Protein AF-R4Z124-F1 (afdb_monomer)

Nearest PDB structures (foldseek):
  6f4c-assembly1_B  TM=8.448E-01  e=5.991E-13  Nicotiana benthamiana
  3a23-assembly2_B  TM=8.256E-01  e=2.321E-12  Streptomyces avermitilis
  5jh8-assembly1_A  TM=5.575E-01  e=5.109E-01  Chromobacterium violaceum ATCC 12472
  3cz8-assembly1_A  TM=6.181E-01  e=3.536E+00  Bacillus subtilis subsp. subtilis str. 168
  3cz8-assembly1_B  TM=5.746E-01  e=4.577E+00  Bacillus subtilis subsp. subtilis str. 168

Radius of gyration: 16.1 Å; Cα contacts (8 Å, |Δi|>4): 249; chains: 1; bounding box: 41×32×43 Å

Organism: NCBI:txid1229780

Foldseek 3Di:
DADDCCVPQNPAWQALQVVVQRLCCVQPHDHDDADPPNRQVVDLLVSQVVSVVSVHAAEDEAEQALDDLCVVPVVDPDGRRHCHVNLLVVLVVCVVSRHQEYEYEYNPSCPHVVDDDLVSLQVSQVSQVVDPDHHQYEYEPQLPPVCVVRCVVRHPYYHNHPDDDPDD

Mean predicted aligned error: 5.22 Å

Structure (mmCIF, N/CA/C/O backbone):
data_AF-R4Z124-F1
#
_entry.id   AF-R4Z124-F1
#
loop_
_atom_site.group_PDB
_atom_site.id
_atom_site.type_symbol
_atom_site.label_atom_id
_atom_site.label_alt_id
_atom_site.label_comp_id
_atom_site.label_asym_id
_atom_site.label_entity_id
_atom_site.label_seq_id
_atom_site.pdbx_PDB_ins_code
_atom_site.Cartn_x
_atom_site.Cartn_y
_atom_site.Cartn_z
_atom_site.occupancy
_atom_site.B_iso_or_equiv
_atom_site.au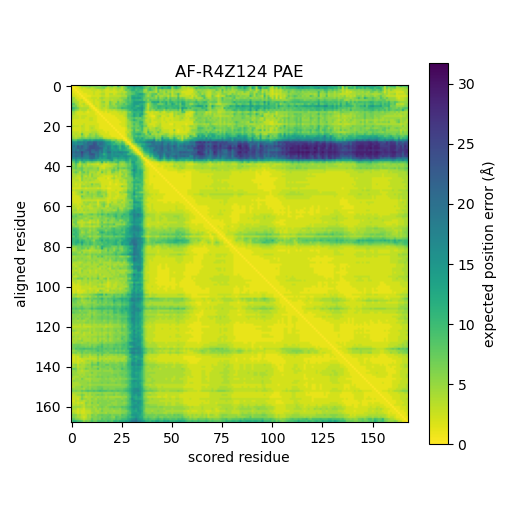th_seq_id
_atom_site.auth_comp_id
_atom_site.auth_asym_id
_atom_site.auth_atom_id
_atom_site.pdbx_PDB_model_num
ATOM 1 N N . MET A 1 1 ? -1.005 12.711 6.878 1.00 57.31 1 MET A N 1
ATOM 2 C CA . MET A 1 1 ? 0.133 12.333 7.757 1.00 57.31 1 MET A CA 1
ATOM 3 C C . MET A 1 1 ? -0.335 11.148 8.577 1.00 57.31 1 MET A C 1
ATOM 5 O O . MET A 1 1 ? -1.523 11.110 8.851 1.00 57.31 1 MET A O 1
ATOM 9 N N . GLY A 1 2 ? 0.532 10.215 8.961 1.00 72.19 2 GLY A N 1
ATOM 10 C CA . GLY A 1 2 ? 0.096 9.015 9.676 1.00 72.19 2 GLY A CA 1
ATOM 11 C C . GLY A 1 2 ? 1.261 8.105 10.048 1.00 72.19 2 GLY A C 1
ATOM 12 O O . GLY A 1 2 ? 2.406 8.556 10.117 1.00 72.19 2 GLY A O 1
ATOM 13 N N . TRP A 1 3 ? 0.952 6.831 10.258 1.00 77.94 3 TRP A N 1
ATOM 14 C CA . TRP A 1 3 ? 1.879 5.774 10.657 1.00 77.94 3 TRP A CA 1
ATOM 15 C C . TRP A 1 3 ? 1.951 4.674 9.586 1.00 77.94 3 TRP A C 1
ATOM 17 O O . TRP A 1 3 ? 1.054 4.541 8.757 1.00 77.94 3 TRP A O 1
ATOM 27 N N . ASN A 1 4 ? 3.030 3.891 9.593 1.00 79.50 4 ASN A N 1
ATOM 28 C CA . ASN A 1 4 ? 3.183 2.701 8.761 1.00 79.50 4 ASN A CA 1
ATOM 29 C C . ASN A 1 4 ? 3.840 1.587 9.589 1.00 79.50 4 ASN A C 1
ATOM 31 O O . ASN A 1 4 ? 4.833 1.823 10.281 1.00 79.50 4 ASN A O 1
ATOM 35 N N . SER A 1 5 ? 3.291 0.379 9.500 1.00 82.12 5 SER A N 1
ATOM 36 C CA . SER A 1 5 ? 3.670 -0.774 10.321 1.00 82.12 5 SER A CA 1
ATOM 37 C C . SER A 1 5 ? 5.033 -1.386 9.990 1.00 82.12 5 SER A C 1
ATOM 39 O O . SER A 1 5 ? 5.643 -2.029 10.851 1.00 82.12 5 SER A O 1
ATOM 41 N N . TRP A 1 6 ? 5.534 -1.209 8.762 1.00 85.94 6 TRP A N 1
ATOM 42 C CA . TRP A 1 6 ? 6.624 -2.025 8.220 1.00 85.94 6 TRP A CA 1
ATOM 43 C C . TRP A 1 6 ? 7.891 -1.981 9.075 1.00 85.94 6 TRP A C 1
ATOM 45 O O . TRP A 1 6 ? 8.454 -3.026 9.400 1.00 85.94 6 TRP A O 1
ATOM 55 N N . ASN A 1 7 ? 8.304 -0.783 9.499 1.00 79.12 7 ASN A N 1
ATOM 56 C CA . ASN A 1 7 ? 9.506 -0.550 10.310 1.00 79.12 7 ASN A CA 1
ATOM 57 C C . ASN A 1 7 ? 9.330 -0.833 11.815 1.00 79.12 7 ASN A C 1
ATOM 59 O O . ASN A 1 7 ? 10.237 -0.538 12.591 1.00 79.12 7 ASN A O 1
ATOM 63 N N . GLN A 1 8 ? 8.197 -1.406 12.233 1.00 76.00 8 GLN A N 1
ATOM 64 C CA . GLN A 1 8 ? 7.966 -1.844 13.615 1.00 76.00 8 GLN A CA 1
ATOM 65 C C . GLN A 1 8 ? 7.703 -3.350 13.733 1.00 76.00 8 GLN A C 1
ATOM 67 O O . GLN A 1 8 ? 8.208 -3.958 14.671 1.00 76.00 8 GLN A O 1
ATOM 72 N N . VAL A 1 9 ? 6.949 -3.949 12.800 1.00 81.88 9 VAL A N 1
ATOM 73 C CA . VAL A 1 9 ? 6.420 -5.327 12.946 1.00 81.88 9 VAL A CA 1
ATOM 74 C C . VAL A 1 9 ? 6.570 -6.244 11.718 1.00 81.88 9 VAL A C 1
ATOM 76 O O . VAL A 1 9 ? 6.276 -7.438 11.818 1.00 81.88 9 VAL A O 1
ATOM 79 N N . ARG A 1 10 ? 7.058 -5.731 10.572 1.00 86.38 10 ARG A N 1
ATOM 80 C CA . ARG A 1 10 ? 7.304 -6.510 9.331 1.00 86.38 10 ARG A CA 1
ATOM 81 C C . ARG A 1 10 ? 6.101 -7.412 8.951 1.00 86.38 10 ARG A C 1
ATOM 83 O O . ARG A 1 10 ? 4.954 -7.091 9.260 1.00 86.38 10 ARG A O 1
ATOM 90 N N . CYS A 1 11 ? 6.337 -8.533 8.264 1.00 77.75 11 CYS A N 1
ATOM 91 C CA . CYS A 1 11 ? 5.299 -9.496 7.864 1.00 77.75 11 CYS A CA 1
ATOM 92 C C . CYS A 1 11 ? 4.739 -10.326 9.032 1.00 77.75 11 CYS A C 1
ATOM 94 O O . CYS A 1 11 ? 3.587 -10.767 8.999 1.00 77.75 11 CYS A O 1
ATOM 96 N N . ASN A 1 12 ? 5.565 -10.599 10.048 1.00 76.12 12 ASN A N 1
ATOM 97 C CA . ASN A 1 12 ? 5.315 -11.678 11.007 1.00 76.12 12 ASN A CA 1
ATOM 98 C C . ASN A 1 12 ? 4.617 -11.244 12.306 1.00 76.12 12 ASN A C 1
ATOM 100 O O . ASN A 1 12 ? 4.025 -12.104 12.962 1.00 76.12 12 ASN A O 1
ATOM 104 N N . ASP A 1 13 ? 4.557 -9.942 12.603 1.00 81.94 13 ASP A N 1
ATOM 105 C CA . ASP A 1 13 ? 3.957 -9.428 13.845 1.00 81.94 13 ASP A CA 1
ATOM 106 C C . ASP A 1 13 ? 2.831 -8.384 13.614 1.00 81.94 13 ASP A C 1
ATOM 108 O O . ASP A 1 13 ? 2.236 -7.886 14.564 1.00 81.94 13 ASP A O 1
ATOM 112 N N . LEU A 1 14 ? 2.480 -8.063 12.358 1.00 84.69 14 LEU A N 1
ATOM 113 C CA . LEU A 1 14 ? 1.450 -7.067 11.993 1.00 84.69 14 LEU A CA 1
ATOM 114 C C . LEU A 1 14 ? 0.002 -7.563 12.192 1.00 84.69 14 LEU A C 1
ATOM 116 O O . LEU A 1 14 ? -0.473 -8.336 11.356 1.00 84.69 14 LEU A O 1
ATOM 120 N N . THR A 1 15 ? -0.696 -7.103 13.244 1.00 84.56 15 THR A N 1
ATOM 121 C CA . THR A 1 15 ? -2.077 -7.509 13.623 1.00 84.56 15 THR A CA 1
ATOM 122 C C . THR A 1 15 ? -3.122 -6.375 13.584 1.00 84.56 15 THR A C 1
ATOM 124 O O . THR A 1 15 ? -2.763 -5.203 13.529 1.00 84.56 15 THR A O 1
ATOM 127 N N . GLU A 1 16 ? -4.416 -6.716 13.647 1.00 81.75 16 GLU A N 1
ATOM 128 C CA . GLU A 1 16 ? -5.551 -5.804 13.890 1.00 81.75 16 GLU A CA 1
ATOM 129 C C . GLU A 1 16 ? -5.366 -5.072 15.208 1.00 81.75 16 GLU A C 1
ATOM 131 O O . GLU A 1 16 ? -5.483 -3.859 15.233 1.00 81.75 16 GLU A O 1
ATOM 136 N N . ASP A 1 17 ? -5.004 -5.783 16.270 1.00 84.00 17 ASP A N 1
ATOM 137 C CA . ASP A 1 17 ? -4.698 -5.222 17.587 1.00 84.00 17 ASP A CA 1
ATOM 138 C C . ASP A 1 17 ? -3.471 -4.300 17.552 1.00 84.00 17 ASP A C 1
ATOM 140 O O . ASP A 1 17 ? -3.467 -3.289 18.228 1.00 84.00 17 ASP A O 1
ATOM 144 N N . VAL A 1 18 ? -2.463 -4.568 16.713 1.00 83.69 18 VAL A N 1
ATOM 145 C CA . VAL A 1 18 ? -1.318 -3.664 16.484 1.00 83.69 18 VAL A CA 1
ATOM 146 C C . VAL A 1 18 ? -1.737 -2.420 15.693 1.00 83.69 18 VAL A C 1
ATOM 148 O O . VAL A 1 18 ? -1.236 -1.328 15.957 1.00 83.69 18 VAL A O 1
ATOM 151 N N . VAL A 1 19 ? -2.658 -2.549 14.732 1.00 82.06 19 VAL A N 1
ATOM 152 C CA . VAL A 1 19 ? -3.226 -1.398 14.008 1.00 82.06 19 VAL A CA 1
ATOM 153 C C . VAL A 1 19 ? -4.171 -0.595 14.911 1.00 82.06 19 VAL A C 1
ATOM 155 O O . VAL A 1 19 ? -4.165 0.631 14.837 1.00 82.06 19 VAL A O 1
ATOM 158 N N . LYS A 1 20 ? -4.923 -1.254 15.799 1.00 83.38 20 LYS A N 1
ATOM 159 C CA . LYS A 1 20 ? -5.768 -0.636 16.829 1.00 83.38 20 LYS A CA 1
ATOM 160 C C . LYS A 1 20 ? -4.917 0.048 17.889 1.00 83.38 20 LYS A C 1
ATOM 162 O O . LYS A 1 20 ? -5.063 1.246 18.035 1.00 83.38 20 LYS A O 1
ATOM 167 N N . ASP A 1 21 ? -3.936 -0.623 18.491 1.00 81.56 21 ASP A N 1
ATOM 168 C CA . ASP A 1 21 ? -2.932 -0.021 19.383 1.00 81.56 21 ASP A CA 1
ATOM 169 C C . ASP A 1 21 ? -2.271 1.202 18.726 1.00 81.56 21 ASP A C 1
ATOM 171 O O . ASP A 1 21 ? -2.016 2.195 19.404 1.00 81.56 21 ASP A O 1
ATOM 175 N N . ALA A 1 22 ? -2.000 1.174 17.414 1.00 72.25 22 ALA A N 1
ATOM 176 C CA . ALA A 1 22 ? -1.462 2.323 16.687 1.00 72.25 22 ALA A CA 1
ATOM 177 C C . ALA A 1 22 ? -2.493 3.451 16.486 1.00 72.25 22 ALA A C 1
ATOM 179 O O . ALA A 1 22 ? -2.154 4.616 16.704 1.00 72.25 22 ALA A O 1
ATOM 180 N N . ALA A 1 23 ? -3.734 3.138 16.100 1.00 73.38 23 ALA A N 1
ATOM 181 C CA . ALA A 1 23 ? -4.828 4.101 15.947 1.00 73.38 23 ALA A CA 1
ATOM 182 C C . ALA A 1 23 ? -5.210 4.734 17.297 1.00 73.38 23 ALA A C 1
ATOM 184 O O . ALA A 1 23 ? -5.168 5.955 17.450 1.00 73.38 23 ALA A O 1
ATOM 185 N N . ASP A 1 24 ? -5.434 3.905 18.310 1.00 69.19 24 ASP A N 1
ATOM 186 C CA . ASP A 1 24 ? -5.673 4.269 19.701 1.00 69.19 24 ASP A CA 1
ATOM 187 C C . ASP A 1 24 ? -4.475 5.031 20.284 1.00 69.19 24 ASP A C 1
ATOM 189 O O . ASP A 1 24 ? -4.675 5.952 21.067 1.00 69.19 24 ASP A O 1
ATOM 193 N N . ALA A 1 25 ? -3.222 4.752 19.895 1.00 60.44 25 ALA A N 1
ATOM 194 C CA . ALA A 1 25 ? -2.060 5.554 20.308 1.00 60.44 25 ALA A CA 1
ATOM 195 C C . ALA A 1 25 ? -1.878 6.876 19.542 1.00 60.44 25 ALA A C 1
ATOM 197 O O . ALA A 1 25 ? -1.141 7.754 20.019 1.00 60.44 25 ALA A O 1
ATOM 198 N N . MET A 1 26 ? -2.533 7.028 18.388 1.00 55.91 26 MET A N 1
ATOM 199 C CA . MET A 1 26 ? -2.694 8.304 17.686 1.00 55.91 26 MET A CA 1
ATOM 200 C C . MET A 1 26 ? -3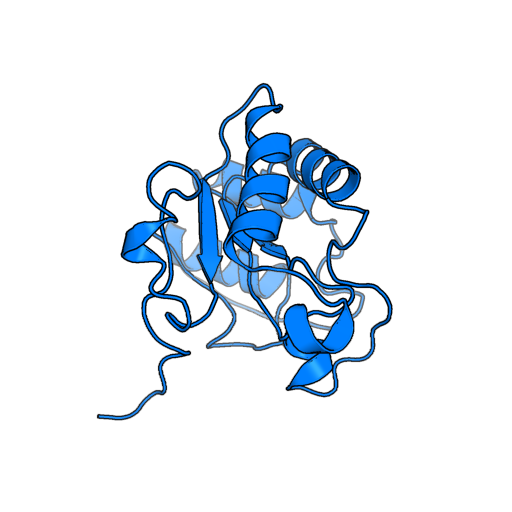.879 9.116 18.241 1.00 55.91 26 MET A C 1
ATOM 202 O O . MET A 1 26 ? -3.809 10.344 18.211 1.00 55.91 26 MET A O 1
ATOM 206 N N . ALA A 1 27 ? -4.900 8.460 18.807 1.00 58.44 27 ALA A N 1
ATOM 207 C CA . ALA A 1 27 ? -6.070 9.088 19.424 1.00 58.44 27 ALA A CA 1
ATOM 208 C C . ALA A 1 27 ? -5.895 9.421 20.929 1.00 58.44 27 ALA A C 1
ATOM 210 O O . ALA A 1 27 ? -6.044 10.580 21.317 1.00 58.44 27 ALA A O 1
ATOM 211 N N . GLU A 1 28 ? -5.562 8.437 21.780 1.00 57.56 28 GLU A N 1
ATOM 212 C CA . GLU A 1 28 ? -5.636 8.526 23.258 1.00 57.56 28 GLU A CA 1
ATOM 213 C C . GLU A 1 28 ? -4.454 7.893 24.051 1.00 57.56 28 GLU A C 1
ATOM 215 O O . GLU A 1 28 ? -3.998 8.496 25.025 1.00 57.56 28 GLU A O 1
ATOM 220 N N . ARG A 1 29 ? -3.905 6.746 23.601 1.00 37.22 29 ARG A N 1
ATOM 221 C CA . ARG A 1 29 ? -2.799 5.892 24.140 1.00 37.22 29 ARG A CA 1
ATOM 222 C C . ARG A 1 29 ? -3.083 4.895 25.288 1.00 37.22 29 ARG A C 1
ATOM 224 O O . ARG A 1 29 ? -3.040 5.257 26.463 1.00 37.22 29 ARG A O 1
ATOM 231 N N . GLY A 1 30 ? -3.070 3.597 24.947 1.00 36.47 30 GLY A N 1
ATOM 232 C CA . GLY A 1 30 ? -2.789 2.442 25.831 1.00 36.47 30 GLY A CA 1
ATOM 233 C C . GLY A 1 30 ? -2.834 1.100 25.062 1.00 36.47 30 GLY A C 1
ATOM 234 O O . GLY A 1 30 ? -3.740 0.939 24.266 1.00 36.47 30 GLY A O 1
ATOM 235 N N . MET A 1 31 ? -1.865 0.188 25.258 1.00 37.44 31 MET A N 1
ATOM 236 C CA . MET A 1 31 ? -1.598 -1.019 24.415 1.00 37.44 31 MET A CA 1
ATOM 237 C C . MET A 1 31 ? -2.334 -2.322 24.843 1.00 37.44 31 MET A C 1
ATOM 239 O O . MET A 1 31 ? -2.720 -2.373 26.018 1.00 37.44 31 MET A O 1
ATOM 243 N N . HIS A 1 32 ? -2.364 -3.398 24.000 1.00 32.09 32 HIS A N 1
ATOM 244 C CA . HIS A 1 32 ? -1.686 -4.731 24.225 1.00 32.09 32 HIS A CA 1
ATOM 245 C C . HIS A 1 32 ? -2.199 -6.005 23.430 1.00 32.09 32 HIS A C 1
ATOM 247 O O . HIS A 1 32 ? -3.306 -6.477 23.683 1.00 32.09 32 HIS A O 1
ATOM 253 N N . ASP A 1 33 ? -1.287 -6.700 22.698 1.00 38.75 33 ASP A N 1
ATOM 254 C CA . ASP A 1 33 ? -1.232 -8.141 22.227 1.00 38.75 33 ASP A CA 1
ATOM 255 C C . ASP A 1 33 ? -1.924 -8.688 20.932 1.00 38.75 33 ASP A C 1
ATOM 257 O O . ASP A 1 33 ? -2.764 -8.042 20.336 1.00 38.75 33 ASP A O 1
ATOM 261 N N . ALA A 1 34 ? -1.486 -9.884 20.453 1.00 40.75 34 ALA A N 1
ATOM 262 C CA . ALA A 1 34 ? -1.403 -10.305 19.026 1.00 40.75 34 ALA A CA 1
ATOM 263 C C . ALA A 1 34 ? -1.551 -11.844 18.717 1.00 40.75 34 ALA A C 1
ATOM 265 O O . ALA A 1 34 ? -1.521 -12.672 19.625 1.00 40.75 34 ALA A O 1
ATOM 266 N N . GLY A 1 35 ? -1.586 -12.281 17.433 1.00 35.00 35 GLY A N 1
ATOM 267 C CA . GLY A 1 35 ? -1.292 -13.687 17.001 1.00 35.00 35 GLY A CA 1
ATOM 268 C C . GLY A 1 35 ? -1.881 -14.144 15.637 1.00 35.00 35 GLY A C 1
ATOM 269 O O . GLY A 1 35 ? -2.954 -13.676 15.289 1.00 35.00 35 GLY A O 1
ATOM 270 N N . TYR A 1 36 ? -1.240 -15.057 14.857 1.00 37.44 36 TYR A N 1
ATOM 271 C CA . TYR A 1 36 ? -1.394 -15.139 13.366 1.00 37.44 36 TYR A CA 1
ATOM 272 C C . TYR A 1 36 ? -2.802 -15.246 12.707 1.00 37.44 36 TYR A C 1
ATOM 274 O O . TYR A 1 36 ? -3.336 -14.194 12.400 1.00 37.44 36 TYR A O 1
ATOM 282 N N . PRO A 1 37 ? -3.423 -16.382 12.320 1.00 43.09 37 PRO A N 1
ATOM 283 C CA . PRO A 1 37 ? -4.652 -16.329 11.482 1.00 43.09 37 PRO A CA 1
ATOM 284 C C . PRO A 1 37 ? -5.809 -15.529 12.129 1.00 43.09 37 PRO A C 1
ATOM 286 O O . PRO A 1 37 ? -6.670 -14.966 11.467 1.00 43.09 37 PRO A O 1
ATOM 289 N N . THR A 1 38 ? -5.736 -15.437 13.448 1.00 46.22 38 THR A N 1
ATOM 290 C CA . THR A 1 38 ? -6.372 -14.577 14.447 1.00 46.22 38 THR A CA 1
ATOM 291 C C . THR A 1 38 ? -5.924 -13.098 14.467 1.00 46.22 38 THR A C 1
ATOM 293 O O . THR A 1 38 ? -6.237 -12.419 15.436 1.00 46.22 38 THR A O 1
ATOM 296 N N . ARG A 1 39 ? -5.183 -12.596 13.463 1.00 61.72 39 ARG A N 1
ATOM 297 C CA . ARG A 1 39 ? -4.625 -11.228 13.416 1.00 61.72 39 ARG A CA 1
ATOM 298 C C . ARG A 1 39 ? -5.630 -10.219 12.926 1.00 61.72 39 ARG A C 1
ATOM 300 O O . ARG A 1 39 ? -5.633 -9.149 13.485 1.00 61.72 39 ARG A O 1
ATOM 307 N N . PHE A 1 40 ? -6.435 -10.537 11.914 1.00 75.31 40 PHE A N 1
ATOM 308 C CA . PHE A 1 40 ? -7.541 -9.689 11.450 1.00 75.31 40 PHE A CA 1
ATOM 309 C C . PHE A 1 40 ? -8.880 -10.417 11.648 1.00 75.31 40 PHE A C 1
ATOM 311 O O . PHE A 1 40 ? -9.580 -10.691 10.670 1.00 75.31 40 PHE A O 1
ATOM 318 N N . PRO A 1 41 ? -9.217 -10.830 12.891 1.00 76.88 41 PRO A N 1
ATOM 319 C CA . PRO A 1 41 ? -10.357 -11.700 13.171 1.00 76.88 41 PRO A CA 1
ATOM 320 C C . PRO A 1 41 ? -11.703 -11.024 12.889 1.00 76.88 41 PRO A C 1
ATOM 322 O O . PRO A 1 41 ? -12.688 -11.729 12.663 1.00 76.88 41 PRO A O 1
ATOM 325 N N . SER A 1 42 ? -11.753 -9.688 12.878 1.00 82.62 42 SER A N 1
ATOM 326 C CA . SER A 1 42 ? -12.948 -8.919 12.513 1.00 82.62 42 SER A CA 1
ATOM 327 C C . SER A 1 42 ? -13.093 -8.742 10.994 1.00 82.62 42 SER A C 1
ATOM 329 O O . SER A 1 42 ? -14.165 -8.375 10.514 1.00 82.62 42 SER A O 1
ATOM 331 N N . GLY A 1 43 ? -12.032 -9.020 10.229 1.00 78.88 43 GLY A N 1
ATOM 332 C CA . GLY A 1 43 ? -11.926 -8.712 8.805 1.00 78.88 43 GLY A CA 1
ATOM 333 C C . GLY A 1 43 ? -11.571 -7.244 8.539 1.00 78.88 43 GLY A C 1
ATOM 334 O O . GLY A 1 43 ? -11.834 -6.355 9.349 1.00 78.88 43 GLY A O 1
ATOM 335 N N . ILE A 1 44 ? -10.972 -6.985 7.373 1.00 82.62 44 ILE A N 1
ATOM 336 C CA . ILE A 1 44 ? -10.384 -5.678 7.040 1.00 82.62 44 ILE A CA 1
ATOM 337 C C . ILE A 1 44 ? -11.416 -4.543 7.065 1.00 82.62 44 ILE A C 1
ATOM 339 O O . ILE A 1 44 ? -11.120 -3.485 7.614 1.00 82.62 44 ILE A O 1
ATOM 343 N N . LYS A 1 45 ? -12.644 -4.773 6.576 1.00 86.38 45 LYS A N 1
ATOM 344 C CA . LYS A 1 45 ? -13.717 -3.771 6.657 1.00 86.38 45 LYS A CA 1
ATOM 345 C C . LYS A 1 45 ? -13.999 -3.317 8.095 1.00 86.38 45 LYS A C 1
ATOM 347 O O . LYS A 1 45 ? -14.083 -2.123 8.343 1.00 86.38 45 LYS A O 1
ATOM 352 N N . ALA A 1 46 ? -14.128 -4.245 9.042 1.00 87.12 46 ALA A N 1
ATOM 353 C CA . ALA A 1 46 ? -14.450 -3.896 10.425 1.00 87.12 46 ALA A CA 1
ATOM 354 C C . ALA A 1 46 ? -13.292 -3.169 11.136 1.00 87.12 46 ALA A C 1
ATOM 356 O O . ALA A 1 46 ? -13.526 -2.413 12.076 1.00 87.12 46 ALA A O 1
ATOM 357 N N . LEU A 1 47 ? -12.050 -3.376 10.682 1.00 87.50 47 LEU A N 1
ATOM 358 C CA . LEU A 1 47 ? -10.897 -2.585 11.110 1.00 87.50 47 LEU A CA 1
ATOM 359 C C . LEU A 1 47 ? -10.914 -1.176 10.494 1.00 87.50 47 LEU A C 1
ATOM 361 O O . LEU A 1 47 ? -10.664 -0.216 11.215 1.00 87.50 47 LEU A O 1
ATOM 365 N N . ALA A 1 48 ? -11.243 -1.035 9.208 1.00 90.44 48 ALA A N 1
ATOM 366 C CA . ALA A 1 48 ? -11.396 0.272 8.569 1.00 90.44 48 ALA A CA 1
ATOM 367 C C . ALA A 1 48 ? -12.520 1.092 9.228 1.00 90.44 48 ALA A C 1
ATOM 369 O O . ALA A 1 48 ? -12.264 2.201 9.684 1.00 90.44 48 ALA A O 1
ATOM 370 N N . ASP A 1 49 ? -13.707 0.496 9.402 1.00 94.69 49 ASP A N 1
ATOM 371 C CA . ASP A 1 49 ? -14.853 1.113 10.087 1.00 94.69 49 ASP A CA 1
ATOM 372 C C . ASP A 1 49 ? -14.475 1.586 11.513 1.00 94.69 49 ASP A C 1
ATOM 374 O O . ASP A 1 49 ? -14.859 2.677 11.930 1.00 94.69 49 ASP A O 1
ATOM 378 N N . TYR A 1 50 ? -13.664 0.811 12.250 1.00 91.50 50 TYR A N 1
ATOM 379 C CA . TYR A 1 50 ? -13.145 1.195 13.573 1.00 91.50 50 TYR A CA 1
ATOM 380 C C . TYR A 1 50 ? -12.174 2.388 13.517 1.00 91.50 50 TYR A C 1
ATOM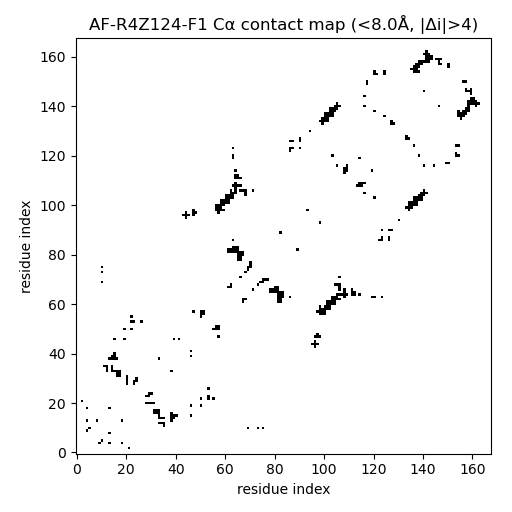 382 O O . TYR A 1 50 ? -12.235 3.287 14.355 1.00 91.50 50 TYR A O 1
ATOM 390 N N . VAL A 1 51 ? -11.275 2.417 12.529 1.00 88.62 51 VAL A N 1
ATOM 391 C CA . VAL A 1 51 ? -10.325 3.524 12.318 1.00 88.62 51 VAL A CA 1
ATOM 392 C C . VAL A 1 51 ? -11.070 4.804 11.897 1.00 88.62 51 VAL A C 1
ATOM 394 O O . VAL A 1 51 ? -10.739 5.890 12.379 1.00 88.62 51 VAL A O 1
ATOM 397 N N . HIS A 1 52 ? -12.141 4.678 11.105 1.00 95.25 52 HIS A N 1
ATOM 398 C CA . HIS A 1 52 ? -13.042 5.779 10.742 1.00 95.25 52 HIS A CA 1
ATOM 399 C C . HIS A 1 52 ? -13.837 6.327 11.934 1.00 95.25 52 HIS A C 1
ATOM 401 O O . HIS A 1 52 ? -13.960 7.546 12.058 1.00 95.25 52 HIS A O 1
ATOM 407 N N . ASP A 1 53 ? -14.332 5.470 12.836 1.00 93.69 53 ASP A N 1
ATOM 408 C CA . ASP A 1 53 ? -15.029 5.886 14.069 1.00 93.69 53 ASP A CA 1
ATOM 409 C C . ASP A 1 53 ? -14.121 6.716 15.008 1.00 93.69 53 ASP A C 1
ATOM 411 O O . ASP A 1 53 ? -14.607 7.575 15.750 1.00 93.69 53 ASP A O 1
ATOM 415 N N . LEU A 1 54 ? -12.796 6.527 14.934 1.00 84.75 54 LEU A N 1
ATOM 416 C CA . LEU A 1 54 ? -11.785 7.355 15.613 1.00 84.75 54 LEU A CA 1
ATOM 417 C C . LEU A 1 54 ? -11.440 8.661 14.863 1.00 84.75 54 LEU A C 1
ATOM 419 O O . LEU A 1 54 ? -10.664 9.477 15.365 1.00 84.75 54 LEU A O 1
ATOM 423 N N . GLY A 1 55 ? -12.007 8.885 13.673 1.00 87.50 55 GLY A N 1
ATOM 424 C CA . GLY A 1 55 ? -11.740 10.056 12.832 1.00 87.50 55 GLY A CA 1
ATOM 425 C C . GLY A 1 55 ? -10.396 10.012 12.096 1.00 87.50 55 GLY A C 1
ATOM 426 O O . GLY A 1 55 ? -9.811 11.068 11.843 1.00 87.50 55 GLY A O 1
ATOM 427 N N . LEU A 1 56 ? -9.894 8.812 11.786 1.00 87.88 56 LEU A N 1
ATOM 428 C CA . LEU A 1 56 ? -8.636 8.571 11.076 1.00 87.88 56 LEU A CA 1
ATOM 429 C C . LEU A 1 56 ? -8.896 7.920 9.704 1.00 87.88 56 LEU A C 1
ATOM 431 O O . LEU A 1 56 ? -9.862 7.182 9.543 1.00 87.88 56 LEU A O 1
ATOM 435 N N . ASP A 1 57 ? -8.006 8.158 8.737 1.00 91.44 57 ASP A N 1
ATOM 436 C CA . ASP A 1 57 ? -8.022 7.491 7.424 1.00 91.44 57 ASP A CA 1
ATOM 437 C C . ASP A 1 57 ? -7.374 6.089 7.522 1.00 91.44 57 ASP A C 1
ATOM 439 O O . ASP A 1 57 ? -6.342 5.931 8.189 1.00 91.44 57 ASP A O 1
ATOM 443 N N . PHE A 1 58 ? -7.906 5.082 6.819 1.00 93.12 58 PHE A N 1
ATOM 444 C CA . PHE A 1 58 ? -7.340 3.724 6.777 1.00 93.12 58 PHE A CA 1
ATOM 445 C C . PHE A 1 58 ? -6.563 3.447 5.477 1.00 93.12 58 PHE A C 1
ATOM 447 O O . PHE A 1 58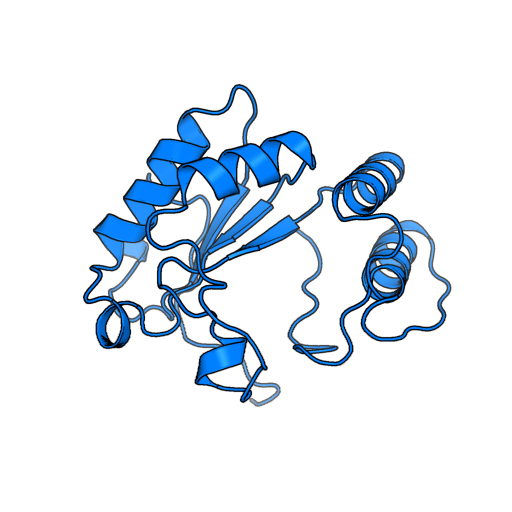 ? -6.929 3.917 4.400 1.00 93.12 58 PHE A O 1
ATOM 454 N N . GLY A 1 59 ? -5.482 2.659 5.545 1.00 94.94 59 GLY A N 1
ATOM 455 C CA . GLY A 1 59 ? -4.595 2.434 4.399 1.00 94.94 59 GLY A CA 1
ATOM 456 C C . GLY A 1 59 ? -4.023 1.024 4.287 1.00 94.94 59 GLY A C 1
ATOM 457 O O . GLY A 1 59 ? -3.643 0.423 5.291 1.00 94.94 59 GLY A O 1
ATOM 458 N N . LEU A 1 60 ? -3.918 0.526 3.051 1.00 93.69 60 LEU A N 1
ATOM 459 C CA . LEU A 1 60 ? -3.388 -0.800 2.717 1.00 93.69 60 LEU A CA 1
ATOM 460 C C . LEU A 1 60 ? -2.205 -0.752 1.734 1.00 93.69 60 LEU A C 1
ATOM 462 O O 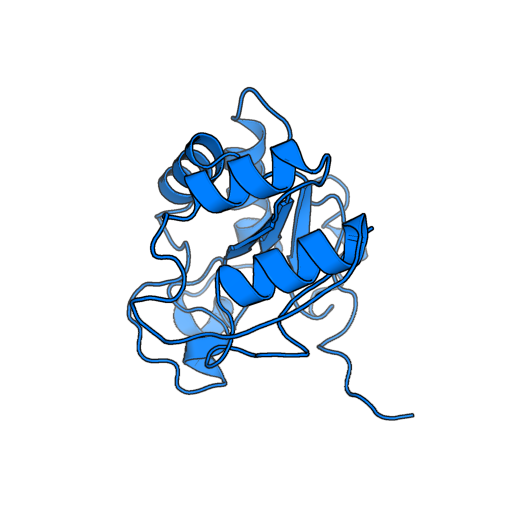. LEU A 1 60 ? -1.729 0.308 1.316 1.00 93.69 60 LEU A O 1
ATOM 466 N N . TYR A 1 61 ? -1.711 -1.947 1.420 1.00 95.44 61 TYR A N 1
ATOM 467 C CA . TYR A 1 61 ? -0.523 -2.234 0.634 1.00 95.44 61 TYR A CA 1
ATOM 468 C C . TYR A 1 61 ? -0.836 -3.292 -0.427 1.00 95.44 61 TYR A C 1
ATOM 470 O O . TYR A 1 61 ? -1.389 -4.334 -0.080 1.00 95.44 61 TYR A O 1
ATOM 478 N N . LEU A 1 62 ? -0.435 -3.047 -1.674 1.00 94.44 62 LEU A N 1
ATOM 479 C CA . LEU A 1 62 ? -0.438 -4.018 -2.777 1.00 94.44 62 LEU A CA 1
ATOM 480 C C . LEU A 1 62 ? 0.827 -3.824 -3.645 1.00 94.44 62 LEU A C 1
ATOM 482 O O . LEU A 1 62 ? 1.594 -2.877 -3.444 1.00 94.44 62 LEU A O 1
ATOM 486 N N . ALA A 1 63 ? 1.047 -4.705 -4.621 1.00 95.94 63 ALA A N 1
ATOM 487 C CA . ALA A 1 63 ? 2.124 -4.602 -5.609 1.00 95.94 63 ALA A CA 1
ATOM 488 C C . ALA A 1 63 ? 1.622 -5.071 -6.993 1.00 95.94 63 ALA A C 1
ATOM 490 O O . ALA A 1 63 ? 0.780 -5.963 -7.033 1.00 95.94 63 ALA A O 1
ATOM 491 N N . PRO A 1 64 ? 2.116 -4.513 -8.117 1.00 96.44 64 PRO A N 1
ATOM 492 C CA . PRO A 1 64 ? 1.607 -4.805 -9.463 1.00 96.44 64 PRO A CA 1
ATOM 493 C C . PRO A 1 64 ? 2.017 -6.158 -10.050 1.00 96.44 64 PRO A C 1
ATOM 495 O O . PRO A 1 64 ? 1.433 -6.562 -11.050 1.00 96.44 64 PRO A O 1
ATOM 498 N N . GLY A 1 65 ? 3.036 -6.821 -9.497 1.00 93.56 65 GLY A N 1
ATOM 499 C CA . GLY A 1 65 ? 3.431 -8.165 -9.923 1.00 93.56 65 GLY A CA 1
ATOM 500 C C . GLY A 1 65 ? 2.482 -9.246 -9.402 1.00 93.56 65 GLY A C 1
ATOM 501 O O . GLY A 1 65 ? 1.481 -8.951 -8.752 1.00 93.56 65 GLY A O 1
ATOM 502 N N . SER A 1 66 ? 2.802 -10.511 -9.660 1.00 90.12 66 SER A N 1
ATOM 503 C CA . SER A 1 66 ? 2.141 -11.659 -9.016 1.00 90.12 66 SER A CA 1
ATOM 504 C C . SER A 1 66 ? 2.631 -11.889 -7.577 1.00 90.12 66 SER A C 1
ATOM 506 O O . SER A 1 66 ? 1.942 -12.520 -6.770 1.00 90.12 66 SER A O 1
ATOM 508 N N . GLU A 1 67 ? 3.790 -11.329 -7.220 1.00 87.75 67 GLU A N 1
ATOM 509 C CA . GLU A 1 67 ? 4.398 -11.418 -5.891 1.00 87.75 67 GLU A CA 1
ATOM 510 C C . GLU A 1 67 ? 4.415 -10.070 -5.150 1.00 87.75 67 GLU A C 1
ATOM 512 O O . GLU A 1 67 ? 4.434 -8.990 -5.742 1.00 87.75 67 GLU A O 1
ATOM 517 N N . THR A 1 68 ? 4.457 -10.137 -3.817 1.00 89.94 68 THR A N 1
ATOM 518 C CA . THR A 1 68 ? 4.717 -8.974 -2.953 1.00 89.94 68 THR A CA 1
ATOM 519 C C . THR A 1 68 ? 6.165 -8.975 -2.469 1.00 89.94 68 THR A C 1
ATOM 521 O O . THR A 1 68 ? 6.825 -10.013 -2.427 1.00 89.94 68 THR A O 1
ATOM 524 N N . CYS A 1 69 ? 6.665 -7.824 -2.017 1.00 92.75 69 CYS A N 1
ATOM 525 C CA . CYS A 1 69 ? 8.044 -7.684 -1.539 1.00 92.75 69 CYS A CA 1
ATOM 526 C C . CYS A 1 69 ? 8.361 -8.632 -0.370 1.00 92.75 69 CYS A C 1
ATOM 528 O O . CYS A 1 69 ? 9.488 -9.101 -0.257 1.00 92.75 69 CYS A O 1
ATOM 530 N N . ALA A 1 70 ? 7.360 -8.963 0.449 1.00 87.44 70 ALA A N 1
ATOM 531 C CA . ALA A 1 70 ? 7.469 -9.949 1.519 1.00 87.44 70 ALA A CA 1
ATOM 532 C C . ALA A 1 70 ? 7.790 -11.364 1.000 1.00 87.44 70 ALA A C 1
ATOM 534 O O . ALA A 1 70 ? 8.543 -12.097 1.636 1.00 87.44 70 ALA A O 1
ATOM 535 N N . MET A 1 71 ? 7.234 -11.758 -0.149 1.00 86.00 71 MET A N 1
ATOM 536 C CA . MET A 1 71 ? 7.508 -13.062 -0.765 1.00 86.00 71 MET A CA 1
ATOM 537 C C . MET A 1 71 ? 8.940 -13.098 -1.309 1.00 86.00 71 MET A C 1
ATOM 539 O O . MET A 1 71 ? 9.685 -14.024 -1.004 1.00 86.00 71 MET A O 1
ATOM 543 N N . PHE A 1 72 ? 9.351 -12.049 -2.031 1.00 86.12 72 PHE A N 1
ATOM 544 C CA . PHE A 1 72 ? 10.674 -11.993 -2.655 1.00 86.12 72 PHE A CA 1
ATOM 545 C C . PHE A 1 72 ? 11.827 -11.821 -1.644 1.00 86.12 72 PHE A C 1
ATOM 547 O O . PHE A 1 72 ? 12.887 -12.428 -1.805 1.00 86.12 72 PHE A O 1
ATOM 554 N N . TRP A 1 73 ? 11.657 -10.979 -0.616 1.00 87.94 73 TRP A N 1
ATOM 555 C CA . TRP A 1 73 ? 12.745 -10.586 0.294 1.00 87.94 73 TRP A CA 1
ATOM 556 C C . TRP A 1 73 ? 12.704 -11.251 1.678 1.00 87.94 73 TRP A C 1
ATOM 558 O O . TRP A 1 73 ? 13.767 -11.447 2.269 1.00 87.94 73 TRP A O 1
ATOM 568 N N . ASP A 1 74 ? 11.521 -11.608 2.191 1.00 85.19 74 ASP A N 1
ATOM 569 C CA . ASP A 1 74 ? 11.325 -12.118 3.561 1.00 85.19 74 ASP A CA 1
ATOM 570 C C . ASP A 1 74 ? 10.880 -13.603 3.617 1.00 85.19 74 ASP A C 1
ATOM 572 O O . ASP A 1 74 ? 10.495 -14.081 4.686 1.00 85.19 74 ASP A O 1
ATOM 576 N N . ASP A 1 75 ? 10.933 -14.337 2.491 1.00 82.75 75 ASP A N 1
ATOM 577 C CA . ASP A 1 75 ? 10.504 -15.752 2.349 1.00 82.75 75 ASP A CA 1
ATOM 578 C C . ASP A 1 75 ? 9.054 -15.987 2.833 1.00 82.75 75 ASP A C 1
ATOM 580 O O . ASP A 1 75 ? 8.713 -16.994 3.462 1.00 82.75 75 ASP A O 1
ATOM 584 N N . TYR A 1 76 ? 8.181 -14.999 2.601 1.00 78.38 76 TYR A N 1
ATOM 585 C CA . TYR A 1 76 ? 6.813 -15.030 3.103 1.00 78.38 76 TYR A CA 1
ATOM 586 C C . TYR A 1 76 ? 5.956 -16.088 2.376 1.00 78.38 76 TYR A C 1
ATOM 588 O O . TYR A 1 76 ? 5.821 -16.022 1.151 1.00 78.38 76 TYR A O 1
ATOM 596 N N . PRO A 1 77 ? 5.307 -17.029 3.095 1.00 72.06 77 PRO A N 1
ATOM 597 C CA . PRO A 1 77 ? 4.552 -18.116 2.479 1.00 72.06 77 PRO A CA 1
ATOM 598 C C . PRO A 1 77 ? 3.246 -17.620 1.840 1.00 72.06 77 PRO A C 1
ATOM 600 O O . PRO A 1 77 ? 2.217 -17.480 2.502 1.00 72.06 77 PRO A O 1
ATOM 603 N N . GLY A 1 78 ? 3.288 -17.422 0.524 1.00 68.75 78 GLY A N 1
ATOM 604 C CA . GLY A 1 78 ? 2.159 -17.039 -0.319 1.00 68.75 78 GLY A CA 1
ATOM 605 C C . GLY A 1 78 ? 2.328 -17.532 -1.757 1.00 68.75 78 GLY A C 1
ATOM 606 O O . GLY A 1 78 ? 3.378 -18.051 -2.125 1.00 68.75 78 GLY A O 1
ATOM 607 N N . VAL A 1 79 ? 1.279 -17.377 -2.561 1.00 70.69 79 VAL A N 1
ATOM 608 C CA . VAL A 1 79 ? 1.262 -17.598 -4.017 1.00 70.69 79 VAL A CA 1
ATOM 609 C C . VAL A 1 79 ? 0.265 -16.591 -4.584 1.00 70.69 79 VAL A C 1
ATOM 611 O O . VAL A 1 79 ? -0.808 -16.463 -3.997 1.00 70.69 79 VAL A O 1
ATOM 614 N N . GLU A 1 80 ? 0.609 -15.892 -5.672 1.00 74.88 80 GLU A N 1
ATOM 615 C CA . GLU A 1 80 ? -0.300 -14.965 -6.379 1.00 74.88 80 GLU A CA 1
ATOM 616 C C . GLU A 1 80 ? -0.977 -13.952 -5.418 1.00 74.88 80 GLU A C 1
ATOM 618 O O . GLU A 1 80 ? -2.198 -13.827 -5.370 1.00 74.88 80 GLU A O 1
ATOM 623 N N . LEU A 1 81 ? -0.165 -13.271 -4.590 1.00 80.88 81 LEU A N 1
ATOM 624 C CA . LEU A 1 81 ? -0.619 -12.265 -3.607 1.00 80.88 81 LEU A CA 1
ATOM 625 C C . LEU A 1 81 ? -0.398 -10.809 -4.055 1.00 80.88 81 LEU A C 1
ATOM 627 O O . LEU A 1 81 ? -0.733 -9.885 -3.311 1.00 80.88 81 LEU A O 1
ATOM 631 N N . GLY A 1 82 ? 0.216 -10.598 -5.218 1.00 86.44 82 GLY A N 1
ATOM 632 C CA . GLY A 1 82 ? 0.226 -9.307 -5.902 1.00 86.44 82 GLY A CA 1
ATOM 633 C C . GLY A 1 82 ? -0.951 -9.173 -6.879 1.00 86.44 82 GLY A C 1
ATOM 634 O O . GLY A 1 82 ? -1.638 -10.144 -7.189 1.00 86.44 82 GLY A O 1
ATOM 635 N N . SER A 1 83 ? -1.188 -7.955 -7.356 1.00 92.31 83 SER A N 1
ATOM 636 C CA . SER A 1 83 ? -2.399 -7.547 -8.078 1.00 92.31 83 SER A CA 1
ATOM 637 C C . SER A 1 83 ? -2.408 -7.864 -9.580 1.00 92.31 83 SER A C 1
ATOM 639 O O . SER A 1 83 ? -3.349 -7.455 -10.259 1.00 92.31 83 SER A O 1
ATOM 641 N N . TYR A 1 84 ? -1.395 -8.548 -10.124 1.00 91.44 84 TYR A N 1
ATOM 642 C CA . TYR A 1 84 ? -1.242 -8.781 -11.570 1.00 91.44 84 TYR A CA 1
ATOM 643 C C . TYR A 1 84 ? -2.462 -9.464 -12.215 1.00 91.44 84 TYR A C 1
ATOM 645 O O . TYR A 1 84 ? -2.743 -10.639 -11.974 1.00 91.44 84 TYR A O 1
ATOM 653 N N . GLY A 1 85 ? -3.188 -8.731 -13.064 1.00 89.69 85 GLY A N 1
ATOM 654 C CA . GLY A 1 85 ? -4.426 -9.191 -13.711 1.00 89.69 85 GLY A CA 1
ATOM 655 C C . GLY A 1 85 ? -5.664 -9.205 -12.800 1.00 89.69 85 GLY A C 1
ATOM 656 O O . GLY A 1 85 ? -6.740 -9.636 -13.229 1.00 89.69 85 GLY A O 1
ATOM 657 N N . HIS A 1 86 ? -5.519 -8.729 -11.563 1.00 90.31 86 HIS A N 1
ATOM 658 C CA . HIS A 1 86 ? -6.533 -8.658 -10.512 1.00 90.31 86 HIS A CA 1
ATOM 659 C C . HIS A 1 86 ? -6.836 -7.219 -10.064 1.00 90.31 86 HIS A C 1
ATOM 661 O O . HIS A 1 86 ? -7.681 -7.013 -9.193 1.00 90.31 86 HIS A O 1
ATOM 667 N N . GLU A 1 87 ? -6.239 -6.211 -10.704 1.00 92.62 87 GLU A N 1
ATOM 668 C CA . GLU A 1 87 ? -6.230 -4.809 -10.274 1.00 92.62 87 GLU A CA 1
ATOM 669 C C . GLU A 1 87 ? -7.644 -4.254 -10.048 1.00 92.62 87 GLU A C 1
ATOM 671 O O . GLU A 1 87 ? -7.911 -3.612 -9.036 1.00 92.62 87 GLU A O 1
ATOM 676 N N . ARG A 1 88 ? -8.589 -4.566 -10.946 1.00 91.31 88 ARG A N 1
ATOM 677 C CA . ARG A 1 88 ? -10.000 -4.163 -10.806 1.00 91.31 88 ARG A CA 1
ATOM 678 C C . ARG A 1 88 ? -10.712 -4.850 -9.639 1.00 91.31 88 ARG A C 1
ATOM 680 O O . ARG A 1 88 ? -11.525 -4.217 -8.971 1.00 91.31 88 ARG A O 1
ATOM 687 N N . SER A 1 89 ? -10.473 -6.147 -9.430 1.00 84.44 89 SER A N 1
ATOM 688 C CA . SER A 1 89 ? -11.065 -6.879 -8.301 1.00 84.44 89 SER A CA 1
ATOM 689 C C . SER A 1 89 ? -10.508 -6.380 -6.974 1.00 84.44 89 SER A C 1
ATOM 691 O O . SER A 1 89 ? -11.277 -6.197 -6.034 1.00 84.44 89 SER A O 1
ATOM 693 N N . ASP A 1 90 ? -9.212 -6.077 -6.931 1.00 89.62 90 ASP A N 1
ATOM 694 C CA . ASP A 1 90 ? -8.545 -5.529 -5.758 1.00 89.62 90 ASP A CA 1
ATOM 695 C C . ASP A 1 90 ? -9.090 -4.137 -5.442 1.00 89.62 90 ASP A C 1
ATOM 697 O O . ASP A 1 90 ? -9.551 -3.907 -4.329 1.00 89.62 90 ASP A O 1
ATOM 701 N N . VAL A 1 91 ? -9.151 -3.229 -6.424 1.00 93.00 91 VAL A N 1
ATOM 702 C CA . VAL A 1 91 ? -9.720 -1.880 -6.249 1.00 93.00 91 VAL A CA 1
ATOM 703 C C . VAL A 1 91 ? -11.181 -1.923 -5.796 1.00 93.00 91 VAL A C 1
ATOM 705 O O . VAL A 1 91 ? -11.545 -1.195 -4.875 1.00 93.00 91 VAL A O 1
ATOM 708 N N . ALA A 1 92 ? -12.009 -2.805 -6.362 1.00 87.62 92 ALA A N 1
ATOM 709 C CA . ALA A 1 92 ? -13.385 -2.995 -5.898 1.00 87.62 92 ALA A CA 1
ATOM 710 C C . ALA A 1 92 ? -13.454 -3.541 -4.457 1.00 87.62 92 ALA A C 1
ATOM 712 O O . ALA A 1 92 ? -14.360 -3.185 -3.702 1.00 87.62 92 ALA A O 1
ATOM 713 N N . GLN A 1 93 ? -12.490 -4.371 -4.047 1.00 84.81 93 GLN A N 1
ATOM 714 C CA . GLN A 1 93 ? -12.427 -4.905 -2.688 1.00 84.81 93 GLN A CA 1
ATOM 715 C C . GLN A 1 93 ? -11.921 -3.863 -1.674 1.00 84.81 93 GLN A C 1
ATOM 717 O O . GLN A 1 93 ? -12.465 -3.781 -0.571 1.00 84.81 93 GLN A O 1
ATOM 722 N N . LEU A 1 94 ? -10.941 -3.034 -2.060 1.00 90.62 94 LEU A N 1
ATOM 723 C CA . LEU A 1 94 ? -10.502 -1.844 -1.322 1.00 90.62 94 LEU A CA 1
ATOM 724 C C . LEU A 1 94 ? -11.651 -0.836 -1.162 1.00 90.62 94 LEU A C 1
ATOM 726 O O . LEU A 1 94 ? -11.772 -0.206 -0.106 1.00 90.62 94 LEU A O 1
ATOM 730 N N . ASP A 1 95 ? -12.501 -0.694 -2.187 1.00 94.25 95 ASP A N 1
ATOM 731 C CA . ASP A 1 95 ? -13.693 0.148 -2.135 1.00 94.25 95 ASP A CA 1
ATOM 732 C C . ASP A 1 95 ? -14.694 -0.358 -1.088 1.00 94.25 95 ASP A C 1
ATOM 734 O O . ASP A 1 95 ? -14.974 0.367 -0.132 1.00 94.25 95 ASP A O 1
ATOM 738 N N . GLU A 1 96 ? -15.131 -1.622 -1.199 1.00 88.31 96 GLU A N 1
ATOM 739 C CA . GLU A 1 96 ? -16.058 -2.274 -0.256 1.00 88.31 96 GLU A CA 1
ATOM 740 C C . GLU A 1 96 ? -15.570 -2.190 1.199 1.00 88.31 96 GLU A C 1
ATOM 742 O O . GLU A 1 96 ? -16.363 -1.961 2.119 1.00 88.31 96 GLU A O 1
ATOM 747 N N . TRP A 1 97 ? -14.264 -2.359 1.424 1.00 89.62 97 TRP A N 1
ATOM 748 C CA . TRP A 1 97 ? -13.665 -2.294 2.757 1.00 89.62 97 TRP A CA 1
ATOM 749 C C . TRP A 1 97 ? -13.460 -0.875 3.293 1.00 89.62 97 TRP A C 1
ATOM 751 O O . TRP A 1 97 ? -13.116 -0.749 4.462 1.00 89.62 97 TRP A O 1
ATOM 761 N N . GLY A 1 98 ? -13.686 0.179 2.504 1.00 94.94 98 GLY A N 1
ATOM 762 C CA . GLY A 1 98 ? -13.519 1.563 2.960 1.00 94.94 98 GLY A CA 1
ATOM 763 C C . GLY A 1 98 ? -12.059 2.014 3.083 1.00 94.94 98 GLY A C 1
ATOM 764 O O . GLY A 1 98 ? -11.749 2.860 3.908 1.00 94.94 98 GLY A O 1
ATOM 765 N N . VAL A 1 99 ? -11.136 1.457 2.294 1.00 95.19 99 VAL A N 1
ATOM 766 C CA . VAL A 1 99 ? -9.718 1.862 2.323 1.00 95.19 99 VAL A CA 1
ATOM 767 C C . VAL A 1 99 ? -9.543 3.244 1.687 1.00 95.19 99 VAL A C 1
ATOM 769 O O . VAL A 1 99 ? -10.022 3.465 0.577 1.00 95.19 99 VAL A O 1
ATOM 772 N N . ASP A 1 100 ? -8.850 4.168 2.349 1.00 98.00 100 ASP A N 1
ATOM 773 C CA . ASP A 1 100 ? -8.671 5.562 1.907 1.00 98.00 100 ASP A CA 1
ATOM 774 C C . ASP A 1 100 ? -7.293 5.830 1.289 1.00 98.00 100 ASP A C 1
ATOM 776 O O . ASP A 1 100 ? -7.110 6.814 0.574 1.00 98.00 100 ASP A O 1
ATOM 780 N N . TYR A 1 101 ? -6.313 4.963 1.552 1.00 98.12 101 TYR A N 1
ATOM 781 C CA . TYR A 1 101 ? -4.925 5.098 1.108 1.00 98.12 101 TYR A CA 1
ATOM 782 C C . TYR A 1 101 ? -4.385 3.769 0.567 1.00 98.12 101 TYR A C 1
ATOM 784 O O . TYR A 1 101 ? -4.509 2.732 1.218 1.00 98.12 101 TYR A O 1
ATOM 792 N N . LEU A 1 102 ? -3.696 3.805 -0.575 1.00 98.25 102 LEU A N 1
ATOM 793 C CA . LEU A 1 102 ? -2.992 2.645 -1.125 1.00 98.25 102 LEU A CA 1
ATOM 794 C C . LEU A 1 102 ? -1.507 2.965 -1.316 1.00 98.25 102 LEU A C 1
ATOM 796 O O . LEU A 1 102 ? -1.170 3.817 -2.142 1.00 98.25 102 LEU A O 1
ATOM 800 N N . LYS A 1 103 ? -0.619 2.240 -0.614 1.00 98.44 103 LYS A N 1
ATOM 801 C CA . LYS A 1 103 ? 0.771 2.066 -1.071 1.00 98.44 103 LYS A CA 1
ATOM 802 C C . LYS A 1 103 ? 0.778 0.977 -2.145 1.00 98.44 103 LYS A C 1
ATOM 804 O O . LYS A 1 103 ? 0.392 -0.155 -1.869 1.00 98.44 103 LYS A O 1
ATOM 809 N N . TYR A 1 104 ? 1.282 1.313 -3.324 1.00 98.19 104 TYR A N 1
ATOM 810 C CA . TYR A 1 104 ? 1.565 0.376 -4.404 1.00 98.19 104 TYR A CA 1
ATOM 811 C C . TYR A 1 104 ? 3.076 0.299 -4.602 1.00 98.19 104 TYR A C 1
ATOM 813 O O . TYR A 1 104 ? 3.728 1.307 -4.876 1.00 98.19 104 TYR A O 1
ATOM 821 N N . ASP A 1 105 ? 3.646 -0.872 -4.358 1.00 96.88 105 ASP A N 1
ATOM 822 C CA . ASP A 1 105 ? 5.092 -1.104 -4.395 1.00 96.88 105 ASP A CA 1
ATOM 823 C C . ASP A 1 105 ? 5.561 -1.548 -5.795 1.00 96.88 105 ASP A C 1
ATOM 825 O O . ASP A 1 105 ? 4.785 -1.471 -6.747 1.00 96.88 105 ASP A O 1
ATOM 829 N N . TRP A 1 106 ? 6.810 -2.002 -5.946 1.00 96.88 106 TRP A N 1
ATOM 830 C CA . TRP A 1 106 ? 7.303 -2.551 -7.218 1.00 96.88 106 TRP A CA 1
ATOM 831 C C . TRP A 1 106 ? 7.712 -4.022 -7.159 1.00 96.88 106 TRP A C 1
ATOM 833 O O . TRP A 1 106 ? 7.337 -4.798 -8.035 1.00 96.88 106 TRP A O 1
ATOM 843 N N . CYS A 1 107 ? 8.480 -4.413 -6.141 1.00 93.62 107 CYS A N 1
ATOM 844 C CA . CYS A 1 107 ? 8.760 -5.811 -5.798 1.00 93.62 107 CYS A CA 1
ATOM 845 C C . CYS A 1 107 ? 9.284 -6.703 -6.944 1.00 93.62 107 CYS A C 1
ATOM 847 O O . CYS A 1 107 ? 9.069 -7.908 -6.917 1.00 93.62 107 CYS A O 1
ATOM 849 N N . ARG A 1 108 ? 10.013 -6.119 -7.911 1.00 91.12 108 ARG A N 1
ATOM 850 C CA . ARG A 1 108 ? 10.599 -6.794 -9.093 1.00 91.12 108 ARG A CA 1
ATOM 851 C C . ARG A 1 108 ? 9.584 -7.347 -10.103 1.00 91.12 108 ARG A C 1
ATOM 853 O O . ARG A 1 108 ? 9.886 -8.308 -10.806 1.00 91.12 108 ARG A O 1
ATOM 860 N N . ALA A 1 109 ? 8.432 -6.693 -10.264 1.00 94.69 109 ALA A N 1
ATOM 861 C CA . ALA A 1 109 ? 7.441 -7.068 -11.281 1.00 94.69 109 ALA A CA 1
ATOM 862 C C . ALA A 1 109 ? 7.965 -7.036 -12.744 1.00 94.69 109 ALA A C 1
ATOM 864 O O . ALA A 1 109 ? 7.354 -7.614 -13.642 1.00 94.69 109 ALA A O 1
ATOM 865 N N . ASP A 1 110 ? 9.117 -6.404 -13.001 1.00 95.62 110 ASP A N 1
ATOM 866 C CA . ASP A 1 110 ? 9.882 -6.475 -14.255 1.00 95.62 110 ASP A CA 1
ATOM 867 C C . ASP A 1 110 ? 10.654 -7.794 -14.439 1.00 95.62 110 ASP A C 1
ATOM 869 O O . ASP A 1 110 ? 10.867 -8.219 -15.576 1.00 95.62 110 ASP A O 1
ATOM 873 N N . GLU A 1 111 ? 11.063 -8.454 -13.353 1.00 93.25 111 GLU A N 1
ATOM 874 C CA . GLU A 1 111 ? 11.743 -9.755 -13.383 1.00 93.25 111 GLU A CA 1
ATOM 875 C C . GLU A 1 111 ? 10.762 -10.937 -13.323 1.00 93.25 111 GLU A C 1
ATOM 877 O O . GLU A 1 111 ? 10.993 -11.942 -13.998 1.00 93.25 111 GLU A O 1
ATOM 882 N N . THR A 1 112 ? 9.687 -10.830 -12.532 1.00 89.06 112 THR A N 1
ATOM 883 C CA . THR A 1 112 ? 8.689 -11.901 -12.340 1.00 89.06 112 THR A CA 1
ATOM 884 C C . THR A 1 112 ? 7.660 -11.949 -13.470 1.00 89.06 112 THR A C 1
ATOM 886 O O . THR A 1 112 ? 7.444 -13.005 -14.063 1.00 89.06 112 THR A O 1
ATOM 889 N N . ASP A 1 113 ? 7.064 -10.800 -13.804 1.00 95.56 113 ASP A N 1
ATOM 890 C CA . ASP A 1 113 ? 5.881 -10.699 -14.676 1.00 95.56 113 ASP A CA 1
ATOM 891 C C . ASP A 1 113 ? 6.155 -9.922 -15.982 1.00 95.56 113 ASP A C 1
ATOM 893 O O . ASP A 1 113 ? 5.314 -9.872 -16.884 1.00 95.56 113 ASP A O 1
ATOM 897 N N . GLY A 1 114 ? 7.348 -9.327 -16.113 1.00 96.44 114 GLY A N 1
ATOM 898 C CA . GLY A 1 114 ? 7.775 -8.561 -17.287 1.00 96.44 114 GLY A CA 1
ATOM 899 C C . GLY A 1 114 ? 7.128 -7.176 -17.420 1.00 96.44 114 GLY A C 1
ATOM 900 O O . GLY A 1 114 ? 7.037 -6.656 -18.536 1.00 96.44 114 GLY A O 1
ATOM 901 N N . LEU A 1 115 ? 6.652 -6.589 -16.317 1.00 97.38 115 LEU A N 1
ATOM 902 C CA . LEU A 1 115 ? 5.950 -5.303 -16.312 1.00 97.38 115 LEU A CA 1
ATOM 903 C C . LEU A 1 115 ? 6.866 -4.081 -16.493 1.00 97.38 115 LEU A C 1
ATOM 905 O O . LEU A 1 115 ? 8.023 -4.055 -16.077 1.00 97.38 115 LEU A O 1
ATOM 909 N N . ASP A 1 116 ? 6.287 -3.017 -17.052 1.00 96.75 116 ASP A N 1
ATOM 910 C CA . ASP A 1 116 ? 6.851 -1.665 -17.070 1.00 96.75 116 ASP A CA 1
ATOM 911 C C . ASP A 1 116 ? 6.304 -0.831 -15.897 1.00 96.75 116 ASP A C 1
ATOM 913 O O . ASP A 1 116 ? 5.101 -0.868 -15.622 1.00 96.75 116 ASP A O 1
ATOM 917 N N . ARG A 1 117 ? 7.175 -0.052 -15.235 1.00 96.44 117 ARG A N 1
ATOM 918 C CA . ARG A 1 117 ? 6.834 0.744 -14.039 1.00 96.44 117 ARG A CA 1
ATOM 919 C C . ARG A 1 117 ? 5.724 1.772 -14.344 1.00 96.44 117 ARG A C 1
ATOM 921 O O . ARG A 1 117 ? 4.622 1.580 -13.826 1.00 96.44 117 ARG A O 1
ATOM 928 N N . PRO A 1 118 ? 5.928 2.814 -15.185 1.00 97.06 118 PRO A N 1
ATOM 929 C CA . PRO A 1 118 ? 4.873 3.774 -15.526 1.00 97.06 118 PRO A CA 1
ATOM 930 C C . PRO A 1 118 ? 3.552 3.133 -15.963 1.00 97.06 118 PRO A C 1
ATOM 932 O O . PRO A 1 118 ? 2.495 3.556 -15.499 1.00 97.06 118 PRO A O 1
ATOM 935 N N . THR A 1 119 ? 3.601 2.101 -16.812 1.00 97.50 119 THR A N 1
ATOM 936 C CA . THR A 1 119 ? 2.398 1.435 -17.338 1.00 97.50 119 THR A CA 1
ATOM 937 C C . THR A 1 119 ? 1.593 0.742 -16.235 1.00 97.50 119 THR A C 1
ATOM 939 O O . THR A 1 119 ? 0.376 0.906 -16.173 1.00 97.50 119 THR A O 1
ATOM 942 N N . ALA A 1 120 ? 2.248 0.008 -15.331 1.00 98.06 120 ALA A N 1
ATOM 943 C CA . ALA A 1 120 ? 1.569 -0.697 -14.243 1.00 98.06 120 ALA A CA 1
ATOM 944 C C . ALA A 1 120 ? 1.032 0.255 -13.156 1.00 98.06 120 ALA A C 1
ATOM 946 O O . ALA A 1 120 ? -0.078 0.057 -12.657 1.00 98.06 120 ALA A O 1
ATOM 947 N N . PHE A 1 121 ? 1.774 1.321 -12.825 1.00 98.50 121 PHE A N 1
ATOM 948 C CA . PHE A 1 121 ? 1.281 2.367 -11.920 1.00 98.50 121 PHE A CA 1
ATOM 949 C C . PHE A 1 121 ? 0.122 3.166 -12.539 1.00 98.50 121 PHE A C 1
ATOM 951 O O . PHE A 1 121 ? -0.803 3.546 -11.822 1.00 98.50 121 PHE A O 1
ATOM 958 N N . GLN A 1 122 ? 0.119 3.388 -13.860 1.00 98.50 122 GLN A N 1
ATOM 959 C CA . GLN A 1 122 ? -1.026 3.998 -14.534 1.00 98.50 122 GLN A CA 1
ATOM 960 C C . GLN A 1 122 ? -2.250 3.069 -14.544 1.00 98.50 122 GLN A C 1
ATOM 962 O O . GLN A 1 122 ? -3.345 3.534 -14.262 1.00 98.50 122 GLN A O 1
ATOM 967 N N . MET A 1 123 ? -2.090 1.768 -14.801 1.00 98.19 123 MET A N 1
ATOM 968 C CA . MET A 1 123 ? -3.217 0.824 -14.830 1.00 98.19 123 MET A CA 1
ATOM 969 C C . MET A 1 123 ? -3.983 0.775 -13.497 1.00 98.19 123 MET A C 1
ATOM 971 O O . MET A 1 123 ? -5.207 0.865 -13.483 1.00 98.19 123 MET A O 1
ATOM 975 N N . MET A 1 124 ? -3.269 0.705 -12.369 1.00 98.50 124 MET A N 1
ATOM 976 C CA . MET A 1 124 ? -3.888 0.762 -11.039 1.00 98.50 124 MET A CA 1
ATOM 977 C C . MET A 1 124 ? -4.507 2.143 -10.750 1.00 98.50 124 MET A C 1
ATOM 979 O O . MET A 1 124 ? -5.581 2.224 -10.157 1.00 98.50 124 MET A O 1
ATOM 983 N N . ARG A 1 125 ? -3.902 3.240 -11.230 1.00 98.31 125 ARG A N 1
ATOM 984 C CA . ARG A 1 125 ? -4.525 4.575 -11.183 1.00 98.31 125 ARG A CA 1
ATOM 985 C C . ARG A 1 125 ? -5.839 4.633 -11.976 1.00 98.31 125 ARG A C 1
ATOM 987 O O . ARG A 1 125 ? -6.808 5.181 -11.461 1.00 98.31 125 ARG A O 1
ATOM 994 N N . ASP A 1 126 ? -5.885 4.087 -13.187 1.00 98.38 126 ASP A N 1
ATOM 995 C CA . ASP A 1 126 ? -7.064 4.147 -14.060 1.00 98.38 126 ASP A CA 1
ATOM 996 C C . ASP A 1 126 ? -8.260 3.368 -13.463 1.00 98.38 126 ASP A C 1
ATOM 998 O O . ASP A 1 126 ? -9.405 3.793 -13.621 1.00 98.38 126 ASP A O 1
ATOM 1002 N N . GLU A 1 127 ? -8.019 2.277 -12.721 1.00 98.19 127 GLU A N 1
ATOM 1003 C CA . GLU A 1 127 ? -9.067 1.584 -11.949 1.00 98.19 127 GLU A CA 1
ATOM 1004 C C . GLU A 1 127 ? -9.473 2.362 -10.679 1.00 98.19 127 GLU A C 1
ATOM 1006 O O . GLU A 1 127 ? -10.660 2.428 -10.361 1.00 98.19 127 GLU A O 1
ATOM 1011 N N . LEU A 1 128 ? -8.535 3.005 -9.967 1.00 98.06 128 LEU A N 1
ATOM 1012 C CA . LEU A 1 128 ? -8.848 3.846 -8.796 1.00 98.06 128 LEU A CA 1
ATOM 1013 C C . LEU A 1 128 ? -9.678 5.091 -9.155 1.00 98.06 128 LEU A C 1
ATOM 1015 O O . LEU A 1 128 ? -10.585 5.452 -8.409 1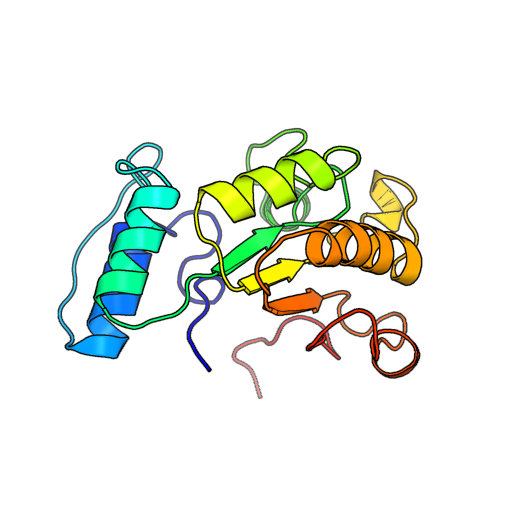.00 98.06 128 LEU A O 1
ATOM 1019 N N . ASP A 1 129 ? -9.411 5.725 -10.301 1.00 97.12 129 ASP A N 1
ATOM 1020 C CA . ASP A 1 129 ? -10.201 6.857 -10.819 1.00 97.12 129 ASP A CA 1
ATOM 1021 C C . ASP A 1 129 ? -11.593 6.440 -11.338 1.00 97.12 129 ASP A C 1
ATOM 1023 O O . ASP A 1 129 ? -12.411 7.305 -11.662 1.00 97.12 129 ASP A O 1
ATOM 1027 N N . ALA A 1 130 ? -11.889 5.135 -11.410 1.00 97.12 130 ALA A N 1
ATOM 1028 C CA . ALA A 1 130 ? -13.216 4.618 -11.743 1.00 97.12 130 ALA A CA 1
ATOM 1029 C C . ALA A 1 130 ? -14.151 4.478 -10.520 1.00 97.12 130 ALA A C 1
ATOM 1031 O O . ALA A 1 130 ? -15.323 4.136 -10.699 1.00 97.12 130 ALA A O 1
ATOM 1032 N N . LEU A 1 131 ? -13.665 4.739 -9.298 1.00 96.38 131 LEU A N 1
ATOM 1033 C CA . LEU A 1 131 ? -14.473 4.736 -8.075 1.00 96.38 131 LEU A CA 1
ATOM 1034 C C . LEU A 1 131 ? -15.270 6.040 -7.891 1.00 96.38 131 LEU A C 1
ATOM 1036 O O . LEU A 1 131 ? -14.795 7.135 -8.187 1.00 96.38 131 LEU A O 1
ATOM 1040 N N . ASP A 1 132 ? -16.456 5.939 -7.282 1.00 95.88 132 ASP A N 1
ATOM 1041 C CA . ASP A 1 132 ? -17.279 7.100 -6.888 1.00 95.88 132 ASP A CA 1
ATOM 1042 C C . ASP A 1 132 ? -16.695 7.890 -5.688 1.00 95.88 132 ASP A C 1
ATOM 1044 O O . ASP A 1 132 ? -17.228 8.940 -5.311 1.00 95.88 132 ASP A O 1
ATOM 1048 N N . ARG A 1 133 ? -15.599 7.414 -5.072 1.00 94.19 133 ARG A N 1
ATOM 1049 C CA . ARG A 1 133 ? -14.904 8.065 -3.948 1.00 94.19 133 ARG A CA 1
ATOM 1050 C C . ARG A 1 133 ? -13.387 8.148 -4.180 1.00 94.19 133 ARG A C 1
ATOM 1052 O O . ARG A 1 133 ? -12.816 7.237 -4.773 1.00 94.19 133 ARG A O 1
ATOM 1059 N N . PRO A 1 134 ? -12.708 9.205 -3.695 1.00 94.00 134 PRO A N 1
ATOM 1060 C CA . PRO A 1 134 ? -11.262 9.334 -3.843 1.00 94.00 134 PRO A CA 1
ATOM 1061 C C . PRO A 1 134 ? -10.508 8.345 -2.945 1.00 94.00 134 PRO A C 1
ATOM 1063 O O . PRO A 1 134 ? -10.896 8.121 -1.800 1.00 94.00 134 PRO A O 1
ATOM 1066 N N . MET A 1 135 ? -9.371 7.847 -3.435 1.00 97.06 135 MET A N 1
ATOM 1067 C CA . MET A 1 135 ? -8.390 7.093 -2.651 1.00 97.06 135 MET A CA 1
ATOM 1068 C C . MET A 1 135 ? -6.988 7.676 -2.884 1.00 97.06 135 MET A C 1
ATOM 1070 O O . MET A 1 135 ? -6.588 7.962 -4.018 1.00 97.06 135 MET A O 1
ATOM 1074 N N . LEU A 1 136 ? -6.220 7.882 -1.815 1.00 97.75 136 LEU A N 1
ATOM 1075 C CA . LEU A 1 136 ? -4.881 8.455 -1.885 1.00 97.75 136 LEU A CA 1
ATOM 1076 C C . LEU A 1 136 ? -3.882 7.399 -2.375 1.00 97.75 136 LEU A C 1
ATOM 1078 O O . LEU A 1 136 ? -3.303 6.634 -1.606 1.00 97.75 136 LEU A O 1
ATOM 1082 N N . TYR A 1 137 ? -3.657 7.412 -3.685 1.00 98.56 137 TYR A N 1
ATOM 1083 C CA . TYR A 1 137 ? -2.653 6.589 -4.353 1.00 98.56 137 TYR A CA 1
ATOM 1084 C C . TYR A 1 137 ? -1.208 7.073 -4.117 1.00 98.56 137 TYR A C 1
ATOM 1086 O O . TYR A 1 137 ? -0.876 8.228 -4.415 1.00 98.56 137 TYR A O 1
ATOM 1094 N N . SER A 1 138 ? -0.360 6.174 -3.613 1.00 98.44 138 SER A N 1
ATOM 1095 C CA . SER A 1 138 ? 1.047 6.375 -3.247 1.00 98.44 138 SER A CA 1
ATOM 1096 C C . SER A 1 138 ? 1.907 5.265 -3.853 1.00 98.44 138 SER A C 1
ATOM 1098 O O . SER A 1 138 ? 1.610 4.092 -3.639 1.00 98.44 138 SER A O 1
ATOM 1100 N N . ILE A 1 139 ? 2.963 5.603 -4.599 1.00 98.19 139 ILE A N 1
ATOM 1101 C CA . ILE A 1 139 ? 3.750 4.606 -5.353 1.00 98.19 139 ILE A CA 1
ATOM 1102 C C . ILE A 1 139 ? 5.199 4.466 -4.870 1.00 98.19 139 ILE A C 1
ATOM 1104 O O . ILE A 1 139 ? 5.818 5.426 -4.405 1.00 98.19 139 ILE A O 1
ATOM 1108 N N . SER A 1 140 ? 5.765 3.267 -4.997 1.00 97.12 140 SER A N 1
ATOM 1109 C CA . SER A 1 140 ? 7.119 2.944 -4.544 1.00 97.12 140 SER A CA 1
ATOM 1110 C C . SER A 1 140 ? 7.834 2.039 -5.549 1.00 97.12 140 SER A C 1
ATOM 1112 O O . SER A 1 140 ? 7.626 0.836 -5.567 1.00 97.12 140 SER A O 1
ATOM 1114 N N . GLU A 1 141 ? 8.692 2.625 -6.389 1.00 96.06 141 GLU A N 1
ATOM 1115 C CA . GLU A 1 141 ? 9.652 1.900 -7.244 1.00 96.06 141 GLU A CA 1
ATOM 1116 C C . GLU A 1 141 ? 11.108 2.299 -6.944 1.00 96.06 141 GLU A C 1
ATOM 1118 O O . GLU A 1 141 ? 11.990 2.268 -7.798 1.00 96.06 141 GLU A O 1
ATOM 1123 N N . TYR A 1 142 ? 11.345 2.691 -5.689 1.00 95.62 142 TYR A N 1
ATOM 1124 C CA . TYR A 1 142 ? 12.661 2.992 -5.111 1.00 95.62 142 TYR A CA 1
ATOM 1125 C C . TYR A 1 142 ? 13.422 4.169 -5.762 1.00 95.62 142 TYR A C 1
ATOM 1127 O O . TYR A 1 142 ? 14.589 4.409 -5.449 1.00 95.62 142 TYR A O 1
ATOM 1135 N N . GLY A 1 143 ? 12.764 4.956 -6.619 1.00 95.25 143 GLY A N 1
ATOM 1136 C CA . GLY A 1 143 ? 13.359 6.063 -7.368 1.00 95.25 143 GLY A CA 1
ATOM 1137 C C . GLY A 1 143 ? 14.084 5.636 -8.649 1.00 95.25 143 GLY A C 1
ATOM 1138 O O . GLY A 1 143 ? 14.696 6.486 -9.299 1.00 95.25 143 GLY A O 1
ATOM 1139 N N . GLU A 1 144 ? 14.049 4.348 -9.008 1.00 95.31 144 GLU A N 1
ATOM 1140 C CA . GLU A 1 144 ? 14.912 3.734 -10.030 1.00 95.31 144 GLU A CA 1
ATOM 1141 C C . GLU A 1 144 ? 14.677 4.285 -11.441 1.00 95.31 144 GLU A C 1
ATOM 1143 O O . GLU A 1 144 ? 15.627 4.438 -12.211 1.00 95.31 144 GLU A O 1
ATOM 1148 N N . THR A 1 145 ? 13.430 4.625 -11.774 1.00 95.44 145 THR A N 1
ATOM 1149 C CA . THR A 1 145 ? 13.036 5.187 -13.077 1.00 95.44 145 THR A CA 1
ATOM 1150 C C . THR A 1 145 ? 12.669 6.669 -13.008 1.00 95.44 145 THR A C 1
ATOM 1152 O O . THR A 1 145 ? 11.937 7.179 -13.857 1.00 95.44 145 THR A O 1
ATOM 1155 N N . GLU A 1 146 ? 13.214 7.385 -12.020 1.00 97.12 146 GLU A N 1
ATOM 1156 C CA . GLU A 1 146 ? 13.039 8.830 -11.829 1.00 97.12 146 GLU A CA 1
ATOM 1157 C C . GLU A 1 146 ? 11.552 9.262 -11.755 1.00 97.12 146 GLU A C 1
ATOM 1159 O O . GLU A 1 146 ? 11.115 10.111 -12.543 1.00 97.12 146 GLU A O 1
ATOM 1164 N N . PRO A 1 147 ? 10.749 8.721 -10.813 1.00 97.69 147 PRO A N 1
ATOM 1165 C CA . PRO A 1 147 ? 9.286 8.870 -10.772 1.00 97.69 147 PRO A CA 1
ATOM 1166 C C . PRO A 1 147 ? 8.800 10.319 -10.749 1.00 97.69 147 PRO A C 1
ATOM 1168 O O . PRO A 1 147 ? 7.747 10.629 -11.298 1.00 97.69 147 PRO A O 1
ATOM 1171 N N . TRP A 1 148 ? 9.605 11.254 -10.240 1.00 97.62 148 TRP A N 1
ATOM 1172 C CA . TRP A 1 148 ? 9.347 12.697 -10.322 1.00 97.62 148 TRP A CA 1
ATOM 1173 C C . TRP A 1 148 ? 9.187 13.246 -11.757 1.00 97.62 148 TRP A C 1
ATOM 1175 O O . TRP A 1 148 ? 8.768 14.393 -11.914 1.00 97.62 148 TRP A O 1
ATOM 1185 N N . LYS A 1 149 ? 9.511 12.467 -12.800 1.00 97.69 149 LYS A N 1
ATOM 1186 C CA . LYS A 1 149 ? 9.300 12.810 -14.218 1.00 97.69 149 LYS A CA 1
ATOM 1187 C C . LYS A 1 149 ? 7.965 12.337 -14.800 1.00 97.69 149 LYS A C 1
ATOM 1189 O O . LYS A 1 149 ? 7.531 12.930 -15.785 1.00 97.69 149 LYS A O 1
ATOM 1194 N N . TRP A 1 150 ? 7.349 11.287 -14.251 1.00 97.19 150 TRP A N 1
ATOM 1195 C CA . TRP A 1 150 ? 6.181 10.617 -14.856 1.00 97.19 150 TRP A CA 1
ATOM 1196 C C . TRP A 1 150 ? 5.023 10.346 -13.885 1.00 97.19 150 TRP A C 1
ATOM 1198 O O . TRP A 1 150 ? 3.874 10.336 -14.310 1.00 9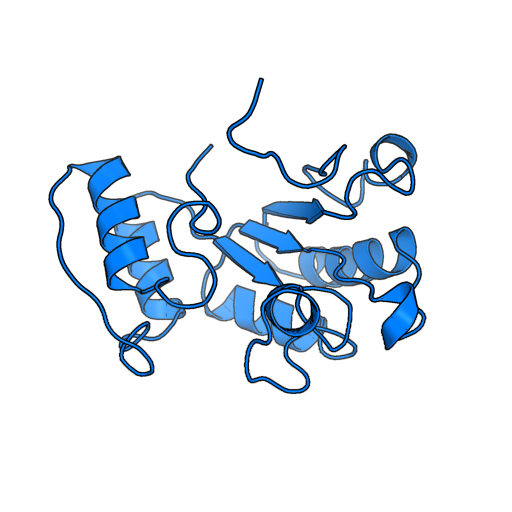7.19 150 TRP A O 1
ATOM 1208 N N . ALA A 1 151 ? 5.287 10.204 -12.586 1.00 97.94 151 ALA A N 1
ATOM 1209 C CA . ALA A 1 151 ? 4.263 10.052 -11.556 1.00 97.94 151 ALA A CA 1
ATOM 1210 C C . ALA A 1 151 ? 3.333 11.276 -11.358 1.00 97.94 151 ALA A C 1
ATOM 1212 O O . ALA A 1 151 ? 2.192 11.056 -10.941 1.00 97.94 151 ALA A O 1
ATOM 1213 N N . PRO A 1 152 ? 3.725 12.542 -11.646 1.00 97.94 152 PRO A N 1
ATOM 1214 C CA . PRO A 1 152 ? 2.806 13.681 -11.577 1.00 97.94 152 PRO A CA 1
ATOM 1215 C C . PRO A 1 152 ? 1.605 13.527 -12.524 1.00 97.94 152 PRO A C 1
ATOM 1217 O O . PRO A 1 152 ? 1.742 13.623 -13.741 1.00 97.94 152 PRO A O 1
ATOM 1220 N N . GLY A 1 153 ? 0.416 13.328 -11.950 1.00 94.75 153 GLY A N 1
ATOM 1221 C CA . GLY A 1 153 ? -0.823 13.042 -12.686 1.00 94.75 153 GLY A CA 1
ATOM 1222 C C . GLY A 1 153 ? -1.258 11.573 -12.628 1.00 94.75 153 GLY A C 1
ATOM 1223 O O . GLY A 1 153 ? -2.422 11.296 -12.882 1.00 94.75 153 GLY A O 1
ATOM 1224 N N . ILE A 1 154 ? -0.367 10.664 -12.216 1.00 97.69 154 ILE A N 1
ATOM 1225 C CA . ILE A 1 154 ? -0.683 9.265 -11.896 1.00 97.69 154 ILE A CA 1
ATOM 1226 C C . ILE A 1 154 ? -0.880 9.123 -10.379 1.00 97.69 154 ILE A C 1
ATOM 1228 O O . ILE A 1 154 ? -1.961 8.768 -9.915 1.00 97.69 154 ILE A O 1
ATOM 1232 N N . ALA A 1 155 ? 0.133 9.464 -9.581 1.00 98.19 155 ALA A N 1
ATOM 1233 C CA . ALA A 1 155 ? 0.123 9.295 -8.127 1.00 98.19 155 ALA A CA 1
ATOM 1234 C C . ALA A 1 155 ? 0.069 10.632 -7.372 1.00 98.19 155 ALA A C 1
ATOM 1236 O O . ALA A 1 155 ? 0.474 11.679 -7.883 1.00 98.19 155 ALA A O 1
ATOM 1237 N N . HIS A 1 156 ? -0.404 10.593 -6.124 1.00 98.25 156 HIS A N 1
ATOM 1238 C CA . HIS A 1 156 ? -0.430 11.757 -5.228 1.00 98.25 156 HIS A CA 1
ATOM 1239 C C . HIS A 1 156 ? 0.903 11.943 -4.486 1.00 98.25 156 HIS A C 1
ATOM 1241 O O . HIS A 1 156 ? 1.222 13.045 -4.042 1.00 98.25 156 HIS A O 1
ATOM 1247 N N . MET A 1 157 ? 1.677 10.864 -4.345 1.00 97.56 157 MET A N 1
ATOM 1248 C CA . MET A 1 157 ? 3.034 10.846 -3.799 1.00 97.56 157 MET A CA 1
ATOM 1249 C C . MET A 1 157 ? 3.803 9.631 -4.332 1.00 97.56 157 MET A C 1
ATOM 1251 O O . MET A 1 157 ? 3.201 8.640 -4.747 1.00 97.56 157 MET A O 1
ATOM 1255 N N . TRP A 1 158 ? 5.131 9.713 -4.323 1.00 98.19 158 TRP A N 1
ATOM 1256 C CA . TRP A 1 158 ? 6.025 8.659 -4.799 1.00 98.19 158 TRP A CA 1
ATOM 1257 C C . TRP A 1 158 ? 7.317 8.625 -3.976 1.00 98.19 158 TRP A C 1
ATOM 1259 O O . TRP A 1 158 ? 7.828 9.673 -3.570 1.00 98.19 158 TRP A O 1
ATOM 1269 N N . CYS A 1 159 ? 7.866 7.432 -3.747 1.00 97.12 159 CYS A N 1
ATOM 1270 C CA . CYS A 1 159 ? 9.227 7.282 -3.226 1.00 97.12 159 CYS A CA 1
ATOM 1271 C C . CYS A 1 159 ? 10.254 7.857 -4.219 1.00 97.12 159 CYS A C 1
ATOM 1273 O O . CYS A 1 159 ? 10.043 7.846 -5.428 1.00 97.12 159 CYS A O 1
ATOM 1275 N N . THR A 1 160 ? 11.382 8.358 -3.712 1.00 96.81 160 THR A N 1
ATOM 1276 C CA . THR A 1 160 ? 12.489 8.888 -4.538 1.00 96.81 160 THR A CA 1
ATOM 1277 C C . THR A 1 160 ? 13.826 8.193 -4.267 1.00 96.81 160 THR A C 1
ATOM 1279 O O . THR A 1 160 ? 14.850 8.602 -4.807 1.00 96.81 160 THR A O 1
ATOM 1282 N N . THR A 1 161 ? 13.818 7.189 -3.392 1.00 95.44 161 THR A N 1
ATOM 1283 C CA . THR A 1 161 ? 14.945 6.348 -2.971 1.00 95.44 161 THR A CA 1
ATOM 1284 C C . THR A 1 161 ? 14.401 4.973 -2.581 1.00 95.44 161 THR A C 1
ATOM 1286 O O . THR A 1 161 ? 13.197 4.839 -2.343 1.00 95.44 161 THR A O 1
ATOM 1289 N N . GLY A 1 162 ? 15.286 3.984 -2.437 1.00 93.69 162 GLY A N 1
ATOM 1290 C CA . GLY A 1 162 ? 14.985 2.760 -1.694 1.00 93.69 162 GLY A CA 1
ATOM 1291 C C . GLY A 1 162 ? 14.698 3.015 -0.211 1.00 93.69 162 GLY A C 1
ATOM 1292 O O . GLY A 1 162 ? 14.763 4.156 0.266 1.00 93.69 162 GLY A O 1
ATOM 1293 N N . ASP A 1 163 ? 14.367 1.934 0.494 1.00 93.38 163 ASP A N 1
ATOM 1294 C CA . ASP A 1 163 ? 13.971 1.949 1.904 1.00 93.38 163 ASP A CA 1
ATOM 1295 C C . ASP A 1 163 ? 15.032 2.580 2.822 1.00 93.38 163 ASP A C 1
ATOM 1297 O O . ASP A 1 163 ? 16.240 2.431 2.636 1.00 93.38 163 ASP A O 1
ATOM 1301 N N . ILE A 1 164 ? 14.554 3.296 3.844 1.00 94.44 164 ILE A N 1
ATOM 1302 C CA . ILE A 1 164 ? 15.399 3.973 4.830 1.00 94.44 164 ILE A CA 1
ATOM 1303 C C . ILE A 1 164 ? 15.798 3.028 5.972 1.00 94.44 164 ILE A C 1
ATOM 1305 O O . ILE A 1 164 ? 14.947 2.458 6.659 1.00 94.44 164 ILE A O 1
ATOM 1309 N N . GLU A 1 165 ? 17.102 2.917 6.214 1.00 90.44 165 GLU A N 1
ATOM 1310 C CA . GLU A 1 165 ? 17.673 2.209 7.363 1.00 90.44 165 GLU A CA 1
ATOM 1311 C C . GLU A 1 165 ? 17.812 3.125 8.599 1.00 90.44 165 GLU A C 1
ATOM 1313 O O . GLU A 1 165 ? 17.947 4.344 8.461 1.00 90.44 165 GLU A O 1
ATOM 1318 N N . PRO A 1 166 ? 17.834 2.572 9.831 1.00 88.81 166 PRO A N 1
ATOM 1319 C CA . PRO A 1 166 ? 18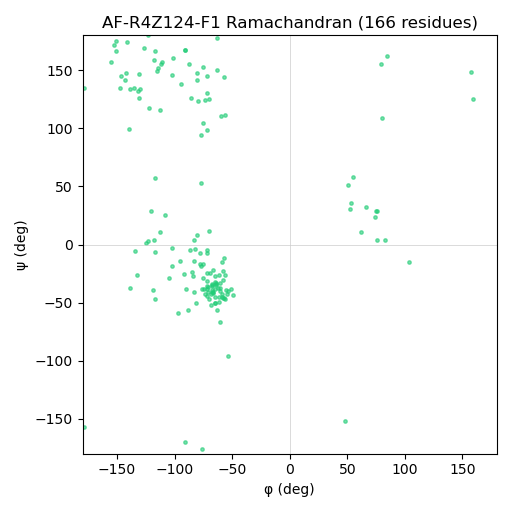.095 3.320 11.066 1.00 88.81 166 PRO A CA 1
ATOM 1320 C C . PRO A 1 166 ? 19.597 3.645 11.249 1.00 88.81 166 PRO A C 1
ATOM 1322 O O . PRO A 1 166 ? 20.195 3.353 12.286 1.00 88.81 166 PRO A O 1
ATOM 1325 N N . SER A 1 167 ? 20.208 4.247 10.228 1.00 91.44 167 SER A N 1
ATOM 1326 C CA . SER A 1 167 ? 21.627 4.625 10.139 1.00 91.44 167 SER A CA 1
ATOM 1327 C C . SER A 1 167 ? 21.799 6.113 9.788 1.00 91.44 167 SER A C 1
ATOM 1329 O O . SER A 1 167 ? 20.829 6.786 9.439 1.00 91.44 167 SER A O 1
ATOM 1331 N N . TRP A 1 168 ? 23.028 6.635 9.888 1.00 80.75 168 TRP A N 1
ATOM 1332 C CA . TRP A 1 168 ? 23.374 8.047 9.661 1.00 80.75 168 TRP A CA 1
ATOM 1333 C C . TRP A 1 168 ? 24.755 8.195 9.007 1.00 80.75 168 TRP A C 1
ATOM 1335 O O . TRP A 1 168 ? 25.659 7.434 9.421 1.00 80.75 168 TRP A O 1
#

pLDDT: mean 86.16, std 15.25, range [32.09, 98.56]

Solvent-accessible surface area (backbone atoms only — not comparable to full-atom values): 9909 Å² total; per-residue (Å²): 139,88,87,75,61,60,93,79,35,50,90,87,65,67,25,46,50,53,52,43,35,49,50,40,50,73,73,80,60,74,81,90,76,83,51,74,95,67,19,53,74,75,37,70,38,56,52,26,55,51,38,44,76,74,74,42,86,31,71,50,77,51,17,60,12,44,46,34,51,50,43,78,74,66,72,40,96,77,74,73,73,17,34,53,98,37,47,62,62,49,47,53,49,40,53,78,28,56,48,37,31,39,43,35,44,37,61,55,18,53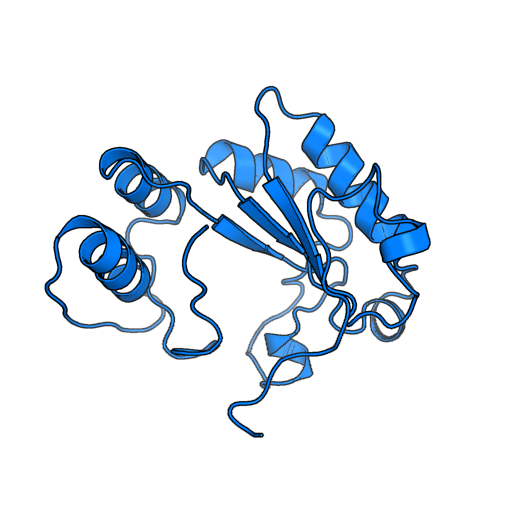,78,78,67,66,51,52,69,73,62,52,55,39,54,52,35,60,50,49,72,69,48,100,57,86,58,52,42,30,39,33,62,38,28,76,83,49,43,91,78,64,36,78,87,55,39,81,43,65,43,76,45,63,88,86,68,103,71,133

Secondary structure (DSSP, 8-state):
----SHHHHTTTS--HHHHHHHHHHHHT-------SGGGSTT-HHHHHHHHHHTT---EEEE-SSSS-HHHHHH----SS-S-TTTHHHHHHHHHHTT--EEEE--TTHHHHS---HHHHHHHHHHHHTTSSS--EEEE-STTTT-GGGT-BTTBSEE-SSSPPPS--

InterPro domains:
  IPR002241 Glycoside hydrolase, family 27 [PF16499] (37-140)
  IPR002241 Glycoside hydrolase, family 27 [PR00740] (48-69)
  IPR002241 Glycoside hydrolase, family 27 [PR00740] (120-138)
  IPR002241 Glycoside hydrolase, family 27 [PTHR11452] (37-168)
  IPR002241 Glycoside hydrolase, family 27 [cd14792] (1-168)
  IPR013785 Aldolase-type TIM barrel [G3DSA:3.20.20.70] (1-37)
  IPR013785 Aldolase-type TIM barrel [G3DSA:3.20.20.70] (38-168)
  IPR017853 Glycoside hydrolase superfamily [SSF51445] (1-168)

Sequence (168 aa):
MGWNSWNQVRCNDLTEDVVKDAADAMAERGMHDAGYPTRFPSGIKALADYVHDLGLDFGLYLAPGSETCAMFWDDYPGVELGSYGHERSDVAQLDEWGVDYLKYDWCRADETDGLDRPTAFQMMRDELDALDRPMLYSISEYGETEPWKWAPGIAHMWCTTGDIEPSW